Protein AF-A0A6V7JR38-F1 (afdb_monomer)

Radius of gyration: 13.88 Å; Cα contacts (8 Å, |Δi|>4): 12; chains: 1; bounding box: 32×16×36 Å

Mean predicted aligned error: 2.86 Å

Organism: NCBI:txid1563983

pLDDT: mean 96.1, std 5.26, range [72.69, 98.75]

Secondary structure (DSSP, 8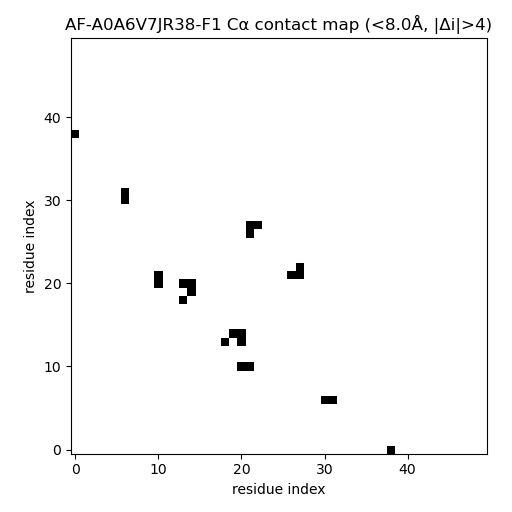-state):
--S---HHHHHHHHHHHSTTSS-SHHHHHHHHHHHHHHHHHHHHHHHHT-

Sequence (50 aa):
LDCEIDIQRTIQRVRSQRSGMVQTEAQYKFVYLAVLHYIETVSQRRQAEQ

InterPro domains:
  IPR000242 Tyrosine-specific protein phosphatase, PTPase domain [PF00102] (4-36)
  IPR000242 Tyrosine-specific protein phosphatase, PTPase domain [PR00700] (5-20)
  IPR000242 Tyrosine-specific protein phosphatase, PTPase domain [PR00700] (21-31)
  IPR000387 Tyrosine-specific protein phosphatases domain [PS50056] (1-29)
  I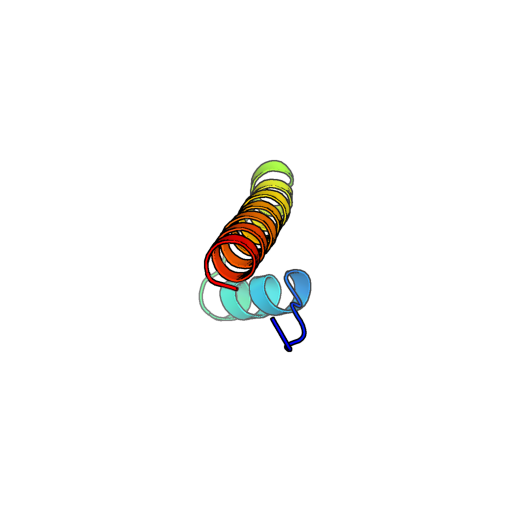PR029021 Protein-tyrosine phosphatase-like [G3DSA:3.90.190.10] (1-50)
  IPR029021 Protein-tyrosine phosphatase-like [SSF52799] (4-42)
  IPR052123 Non-receptor Tyrosine Phosphatase [PTHR46257] (1-50)

Foldseek 3Di:
DPDDDDLPVVQVVVCVVPPPRQPDPVSSVVVVVVVVVVVVVVVVVVVVVD

Nearest PDB structures (foldseek):
  1h3o-assembly2_D  TM=6.627E-01  e=5.446E+00  Homo sapiens

Structure (mmCIF, N/CA/C/O backbone):
data_AF-A0A6V7JR38-F1
#
_entry.id   AF-A0A6V7JR38-F1
#
loop_
_atom_site.group_PDB
_atom_site.id
_atom_site.type_symbol
_atom_site.label_atom_id
_atom_site.label_alt_id
_atom_site.label_comp_id
_atom_site.label_asym_id
_atom_site.label_entity_id
_atom_site.label_seq_id
_atom_site.pdbx_PDB_ins_code
_atom_site.Cartn_x
_atom_site.Cartn_y
_atom_site.Cartn_z
_atom_site.occupancy
_atom_site.B_iso_or_equiv
_atom_site.auth_seq_id
_atom_site.auth_comp_id
_atom_site.auth_asym_id
_atom_site.auth_atom_id
_atom_site.pdbx_PDB_model_num
ATOM 1 N N . LEU A 1 1 ? 2.098 -5.511 -17.116 1.00 72.69 1 LEU A N 1
ATOM 2 C CA . LEU A 1 1 ? 1.145 -6.019 -16.105 1.00 72.69 1 LEU A CA 1
ATOM 3 C C . LEU A 1 1 ? -0.157 -5.452 -16.587 1.00 72.69 1 LEU A C 1
ATOM 5 O O . LEU A 1 1 ? -0.315 -4.243 -16.519 1.00 72.69 1 LEU A O 1
ATOM 9 N N . ASP A 1 2 ? -0.990 -6.287 -17.193 1.00 83.69 2 ASP A N 1
ATOM 10 C CA . ASP A 1 2 ? -2.071 -5.782 -18.044 1.00 83.69 2 ASP A CA 1
ATOM 11 C C . ASP A 1 2 ? -3.394 -6.022 -17.325 1.00 83.69 2 ASP A C 1
ATOM 13 O O . ASP A 1 2 ? -4.303 -6.682 -17.819 1.00 83.69 2 ASP A O 1
ATOM 17 N N . CYS A 1 3 ? -3.445 -5.558 -16.077 1.00 93.94 3 CYS A N 1
ATOM 18 C CA . CYS A 1 3 ? -4.612 -5.660 -15.221 1.00 93.94 3 CYS A CA 1
ATOM 19 C C . CYS A 1 3 ? -4.748 -4.429 -14.325 1.00 93.94 3 CYS A C 1
ATOM 21 O O . CYS A 1 3 ? -3.778 -3.734 -14.020 1.00 93.94 3 CYS A O 1
ATOM 23 N N . GLU A 1 4 ? -5.981 -4.182 -13.898 1.00 95.44 4 GLU A N 1
ATOM 24 C CA . GLU A 1 4 ? -6.311 -3.141 -12.936 1.00 95.44 4 GLU A CA 1
ATOM 25 C C . GLU A 1 4 ? -5.982 -3.600 -11.509 1.00 95.44 4 GLU A C 1
ATOM 27 O O . GLU A 1 4 ? -6.243 -4.745 -11.128 1.00 95.44 4 GLU A O 1
ATOM 32 N N . ILE A 1 5 ? -5.426 -2.692 -10.706 1.00 96.94 5 ILE A N 1
ATOM 33 C CA . ILE A 1 5 ? -5.088 -2.939 -9.304 1.00 96.94 5 ILE A CA 1
ATOM 34 C C . ILE A 1 5 ? -5.894 -1.973 -8.433 1.00 96.94 5 ILE A C 1
ATOM 36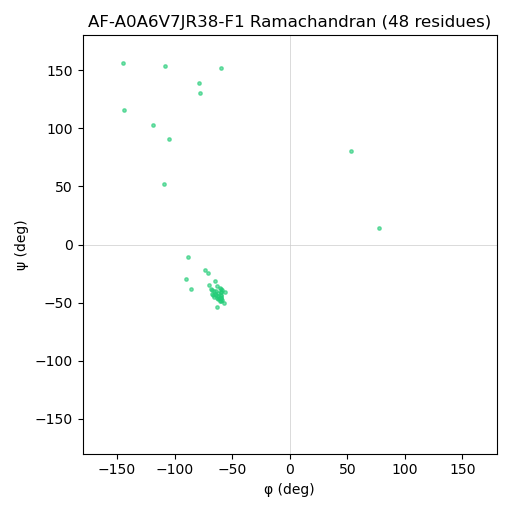 O O . ILE A 1 5 ? -5.535 -0.808 -8.276 1.00 96.94 5 ILE A O 1
ATOM 40 N N . ASP A 1 6 ? -6.957 -2.483 -7.813 1.00 97.94 6 ASP A N 1
ATOM 41 C CA . ASP A 1 6 ? -7.795 -1.735 -6.871 1.00 97.94 6 ASP A CA 1
ATOM 42 C C . ASP A 1 6 ? -7.510 -2.178 -5.425 1.00 97.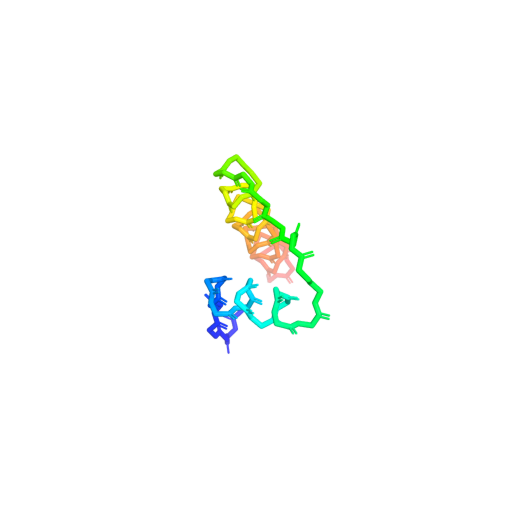94 6 ASP A C 1
ATOM 44 O O . ASP A 1 6 ? -8.094 -3.132 -4.892 1.00 97.94 6 ASP A O 1
ATOM 48 N N . ILE A 1 7 ? -6.566 -1.486 -4.781 1.00 97.94 7 ILE A N 1
ATOM 49 C CA . ILE A 1 7 ? -6.142 -1.774 -3.402 1.00 97.94 7 ILE A CA 1
ATOM 50 C C . ILE A 1 7 ? -7.278 -1.501 -2.405 1.00 97.94 7 ILE A C 1
ATOM 52 O O . ILE A 1 7 ? -7.496 -2.294 -1.484 1.00 97.94 7 ILE A O 1
ATOM 56 N N . GLN A 1 8 ? -8.039 -0.420 -2.596 1.00 98.06 8 GLN A N 1
ATOM 57 C CA . GLN A 1 8 ? -9.108 -0.018 -1.682 1.00 98.06 8 GLN A CA 1
ATOM 58 C C . GLN A 1 8 ? -10.211 -1.077 -1.625 1.00 98.06 8 GLN A C 1
ATOM 60 O O . GLN A 1 8 ? -10.557 -1.562 -0.541 1.00 98.06 8 GLN A O 1
ATOM 65 N N . ARG A 1 9 ? -10.752 -1.466 -2.785 1.00 98.25 9 ARG A N 1
ATOM 66 C CA . ARG A 1 9 ? -11.810 -2.478 -2.874 1.00 98.25 9 ARG A CA 1
ATOM 67 C C . ARG A 1 9 ? -11.326 -3.832 -2.377 1.00 98.25 9 ARG A C 1
ATOM 69 O O . ARG A 1 9 ? -12.085 -4.552 -1.727 1.00 98.25 9 ARG A O 1
ATOM 76 N N . THR A 1 10 ? -10.065 -4.173 -2.629 1.00 98.31 10 THR A N 1
ATOM 77 C CA . THR A 1 10 ? -9.466 -5.411 -2.117 1.00 98.31 10 THR A CA 1
ATOM 78 C C . THR A 1 10 ? -9.425 -5.417 -0.589 1.00 98.31 10 THR A C 1
ATOM 80 O O . THR A 1 10 ? -9.871 -6.382 0.031 1.00 98.31 10 THR A O 1
ATOM 83 N N . ILE A 1 11 ? -8.992 -4.324 0.044 1.00 98.12 11 ILE A N 1
ATOM 84 C CA . ILE A 1 11 ? -8.978 -4.211 1.510 1.00 98.12 11 ILE A CA 1
ATOM 85 C C . ILE A 1 11 ? -10.397 -4.264 2.086 1.00 98.12 11 ILE A C 1
ATOM 87 O O . ILE A 1 11 ? -10.619 -4.943 3.089 1.00 98.12 11 ILE A O 1
ATOM 91 N N . GLN A 1 12 ? -11.378 -3.622 1.443 1.00 98.19 12 GLN A N 1
ATOM 92 C CA . GLN A 1 12 ? -12.786 -3.722 1.848 1.00 98.19 12 GLN A CA 1
ATOM 93 C C . GLN A 1 12 ? -13.298 -5.171 1.804 1.00 98.19 12 GLN A C 1
ATOM 95 O O . GLN A 1 12 ? -13.921 -5.623 2.765 1.00 98.19 12 GLN A O 1
ATOM 100 N N . ARG A 1 13 ? -12.983 -5.923 0.740 1.00 98.31 13 ARG A N 1
ATOM 101 C CA . ARG A 1 13 ? -13.337 -7.350 0.615 1.00 98.31 13 ARG A CA 1
ATOM 102 C C . ARG A 1 13 ? -12.682 -8.214 1.689 1.00 98.31 13 ARG A C 1
ATOM 104 O O . ARG A 1 13 ? -13.320 -9.100 2.243 1.00 98.31 13 ARG A O 1
ATOM 111 N N . VAL A 1 14 ? -11.414 -7.972 2.007 1.00 98.00 14 VAL A N 1
ATOM 112 C CA . VAL A 1 14 ? -10.723 -8.742 3.051 1.00 98.00 14 VAL A CA 1
ATOM 113 C C . VAL A 1 14 ? -11.309 -8.425 4.433 1.00 98.00 14 VAL A C 1
ATOM 115 O O . VAL A 1 14 ? -11.532 -9.335 5.231 1.00 98.00 14 VAL A O 1
ATOM 118 N N . ARG A 1 15 ? -11.662 -7.160 4.698 1.00 98.12 15 ARG A N 1
ATOM 119 C CA . ARG A 1 15 ? -12.339 -6.750 5.940 1.00 98.12 15 ARG A CA 1
ATOM 120 C C . ARG A 1 15 ? -13.736 -7.350 6.099 1.00 98.12 15 ARG A C 1
ATOM 122 O O . ARG A 1 15 ? -14.138 -7.602 7.231 1.00 98.12 15 ARG A O 1
ATOM 129 N N . SER A 1 16 ? -14.462 -7.595 5.003 1.00 98.12 16 SER A N 1
ATOM 130 C CA . SER A 1 16 ? -15.770 -8.259 5.071 1.00 98.12 16 SER A CA 1
ATOM 131 C C . SER A 1 16 ? -15.663 -9.746 5.418 1.00 98.12 16 SER A C 1
ATOM 133 O O . SER A 1 16 ? -16.616 -10.310 5.940 1.00 98.12 16 SER A O 1
ATOM 135 N N . GLN A 1 17 ? -14.522 -10.384 5.136 1.00 98.12 17 GLN A N 1
ATOM 136 C CA . GLN A 1 17 ? -14.258 -11.778 5.514 1.00 98.12 17 GLN A CA 1
ATOM 137 C C . GLN A 1 17 ? -13.705 -11.895 6.938 1.00 98.12 17 GLN A C 1
ATOM 139 O O . GLN A 1 17 ? -14.055 -12.817 7.669 1.00 98.12 17 GLN A O 1
ATOM 144 N N . ARG A 1 18 ? -12.837 -10.961 7.341 1.00 97.50 18 ARG A N 1
ATOM 145 C CA . ARG A 1 18 ? -12.259 -10.899 8.685 1.00 97.50 18 ARG A CA 1
ATOM 146 C C . ARG A 1 18 ? -12.089 -9.446 9.105 1.00 97.50 18 ARG A C 1
ATOM 148 O O . ARG A 1 18 ? -11.292 -8.708 8.524 1.00 97.50 18 ARG A O 1
ATOM 155 N N . SER A 1 19 ? -12.814 -9.046 10.144 1.00 96.38 19 SER A N 1
ATOM 156 C CA . SER A 1 19 ? -12.704 -7.700 10.699 1.00 96.38 19 SER A CA 1
ATOM 157 C C . SER A 1 19 ? -11.281 -7.414 11.195 1.00 96.38 19 SER A C 1
ATOM 159 O O . SER A 1 19 ? -10.521 -8.312 11.562 1.00 96.38 19 SER A O 1
ATOM 161 N N . GLY A 1 20 ? -10.896 -6.137 11.172 1.00 95.50 20 GLY A N 1
ATOM 162 C CA . GLY A 1 20 ? -9.585 -5.706 11.658 1.00 95.50 20 GLY A CA 1
ATOM 163 C C . GLY A 1 20 ? -8.413 -5.974 10.707 1.00 95.50 20 GLY A C 1
ATOM 164 O O . GLY A 1 20 ? -7.269 -5.876 11.137 1.00 95.50 20 GLY A O 1
ATOM 165 N N . MET A 1 21 ? -8.651 -6.290 9.433 1.00 98.00 21 MET A N 1
ATOM 166 C CA . MET A 1 21 ? -7.582 -6.374 8.430 1.00 98.00 21 MET A CA 1
ATOM 167 C C . MET A 1 21 ? -7.157 -4.973 7.958 1.00 98.00 21 MET A C 1
ATOM 169 O O . MET A 1 21 ? -8.009 -4.161 7.589 1.00 98.00 21 MET A O 1
ATOM 173 N N . VAL A 1 22 ? -5.840 -4.712 7.955 1.00 97.56 22 VAL A N 1
ATOM 174 C CA . VAL A 1 22 ? -5.202 -3.422 7.606 1.00 97.56 22 VAL A CA 1
ATOM 175 C C . VAL A 1 22 ? -5.805 -2.272 8.418 1.00 97.56 22 VAL A C 1
ATOM 177 O O . VAL A 1 22 ? -6.693 -1.573 7.946 1.00 97.56 22 VAL A O 1
ATOM 180 N N . GLN A 1 23 ? -5.386 -2.099 9.667 1.00 98.06 23 GLN A N 1
ATOM 181 C CA . GLN A 1 23 ? -6.054 -1.199 10.620 1.00 98.06 23 GLN A CA 1
ATOM 182 C C . GLN A 1 23 ? -5.511 0.225 10.600 1.00 98.06 23 GLN A C 1
ATOM 184 O O . GLN A 1 23 ? -6.247 1.163 10.893 1.00 98.06 23 GLN A O 1
ATOM 189 N N . THR A 1 24 ? -4.231 0.389 10.276 1.00 98.50 24 THR A N 1
ATOM 190 C CA . THR A 1 24 ? -3.553 1.681 10.383 1.00 98.50 24 THR A CA 1
ATOM 191 C C . THR A 1 24 ? -3.277 2.279 9.013 1.00 98.50 24 THR A C 1
ATOM 193 O O . THR A 1 24 ? -3.096 1.568 8.021 1.00 98.50 24 THR A O 1
ATOM 196 N N . GLU A 1 25 ? -3.188 3.606 8.963 1.00 98.38 25 GLU A N 1
ATOM 197 C CA . GLU A 1 25 ? -2.778 4.331 7.758 1.00 98.38 25 GLU A CA 1
ATOM 198 C C . GLU A 1 25 ? -1.403 3.861 7.262 1.00 98.38 25 GLU A C 1
ATOM 200 O O . GLU A 1 25 ? -1.214 3.636 6.069 1.00 98.38 25 GLU A O 1
ATOM 205 N N . ALA A 1 26 ? -0.462 3.618 8.181 1.00 98.62 26 ALA A N 1
ATOM 206 C CA . ALA A 1 26 ? 0.867 3.117 7.845 1.00 98.62 26 ALA A CA 1
ATOM 207 C C . ALA A 1 26 ? 0.817 1.755 7.131 1.00 98.62 26 ALA A C 1
ATOM 209 O O . ALA A 1 26 ? 1.532 1.554 6.151 1.00 98.62 26 ALA A O 1
ATOM 210 N N . GLN A 1 27 ? -0.057 0.838 7.565 1.00 98.62 27 GLN A N 1
ATOM 211 C CA . GLN A 1 27 ? -0.261 -0.445 6.884 1.00 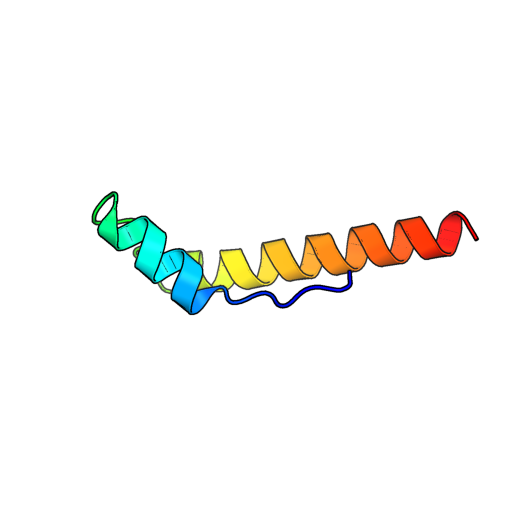98.62 27 GLN A CA 1
ATOM 212 C C . GLN A 1 27 ? -0.909 -0.254 5.510 1.00 98.62 27 GLN A C 1
ATOM 214 O O . GLN A 1 27 ? -0.479 -0.879 4.545 1.00 98.62 27 GLN A O 1
ATOM 219 N N . TYR A 1 28 ? -1.909 0.625 5.401 1.00 98.44 28 TYR A N 1
ATOM 220 C CA . TYR A 1 28 ? -2.549 0.933 4.121 1.00 98.44 28 TYR A 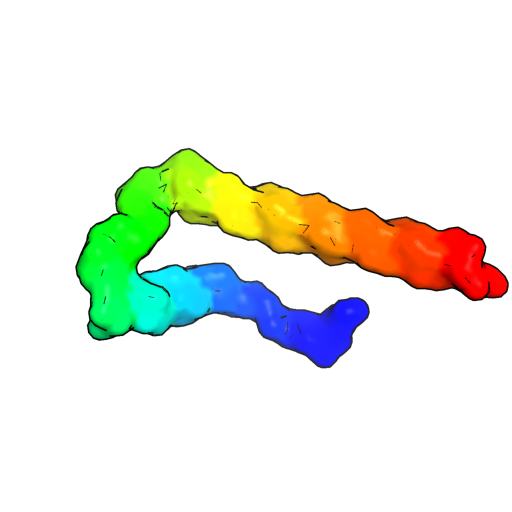CA 1
ATOM 221 C C . TYR A 1 28 ? -1.528 1.485 3.116 1.00 98.44 28 TYR A C 1
ATOM 223 O O . TYR A 1 28 ? -1.404 0.964 2.010 1.00 98.44 28 TYR A O 1
ATOM 231 N N . LYS A 1 29 ? -0.714 2.462 3.533 1.00 98.62 29 LYS A N 1
ATOM 232 C CA . LYS A 1 29 ? 0.387 3.022 2.738 1.00 98.62 29 LYS A CA 1
ATOM 233 C C . LYS A 1 29 ? 1.419 1.961 2.358 1.00 98.62 29 LYS A C 1
ATOM 235 O O . LYS A 1 29 ? 1.875 1.938 1.218 1.00 98.62 29 LYS A O 1
ATOM 240 N N . PHE A 1 30 ? 1.760 1.064 3.282 1.00 98.75 30 PHE A N 1
ATOM 241 C CA . PHE A 1 30 ? 2.692 -0.026 3.011 1.00 98.75 30 PHE A CA 1
ATOM 242 C C . PHE A 1 30 ? 2.208 -0.942 1.880 1.00 98.75 30 PHE A C 1
ATOM 244 O O . PHE A 1 30 ? 3.016 -1.324 1.040 1.00 98.75 30 PHE A O 1
ATOM 251 N N . VAL A 1 31 ? 0.904 -1.238 1.792 1.00 98.56 31 VAL A N 1
ATOM 252 C CA . VAL A 1 31 ? 0.355 -2.042 0.684 1.00 98.56 31 VAL A CA 1
ATOM 253 C C . VAL A 1 31 ? 0.609 -1.368 -0.669 1.00 98.56 31 VAL A C 1
ATOM 255 O O . VAL A 1 31 ? 1.054 -2.040 -1.596 1.00 98.56 31 VAL A O 1
ATOM 258 N N . TYR A 1 32 ? 0.413 -0.049 -0.781 1.00 98.50 32 TYR A N 1
ATOM 259 C CA . TYR A 1 32 ? 0.730 0.688 -2.015 1.00 98.50 32 TYR A CA 1
ATOM 260 C C . TYR A 1 32 ? 2.216 0.607 -2.362 1.00 98.50 32 TYR A C 1
ATOM 262 O O . TYR A 1 32 ? 2.560 0.327 -3.508 1.00 98.50 32 TYR A O 1
ATOM 270 N N . LEU A 1 33 ? 3.094 0.813 -1.376 1.00 98.69 33 LEU A N 1
ATOM 271 C CA . LEU A 1 33 ? 4.543 0.766 -1.585 1.00 98.69 33 LEU A CA 1
ATOM 272 C C . LEU A 1 33 ? 5.016 -0.629 -2.015 1.00 98.69 33 LEU A C 1
ATOM 274 O O . LEU A 1 33 ? 5.811 -0.746 -2.942 1.00 98.69 33 LEU A O 1
ATOM 278 N N . ALA A 1 34 ? 4.505 -1.686 -1.381 1.00 98.62 34 ALA A N 1
ATOM 279 C CA . ALA A 1 34 ? 4.858 -3.063 -1.710 1.00 98.62 34 ALA A CA 1
ATOM 280 C C . ALA A 1 34 ? 4.396 -3.452 -3.124 1.00 98.62 34 ALA A C 1
ATOM 282 O O . ALA A 1 34 ? 5.148 -4.077 -3.872 1.00 98.62 34 ALA A O 1
ATOM 283 N N . VAL A 1 35 ? 3.179 -3.053 -3.507 1.00 98.12 35 VAL A N 1
ATOM 284 C CA . VAL A 1 35 ? 2.648 -3.298 -4.854 1.00 98.12 35 VAL A CA 1
ATOM 285 C C . VAL A 1 35 ? 3.439 -2.522 -5.909 1.00 98.12 35 VAL A C 1
ATOM 287 O O . VAL A 1 35 ? 3.820 -3.111 -6.919 1.00 98.12 35 VAL A O 1
ATOM 290 N N . LEU A 1 36 ? 3.740 -1.240 -5.670 1.00 97.75 36 LEU A N 1
ATOM 291 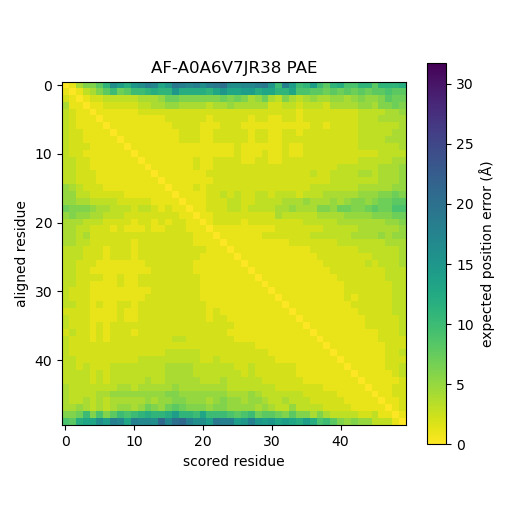C CA . LEU A 1 36 ? 4.576 -0.433 -6.566 1.00 97.75 36 LEU A CA 1
ATOM 292 C C . LEU A 1 36 ? 5.950 -1.081 -6.771 1.00 97.75 36 LEU A C 1
ATOM 294 O O . LEU A 1 36 ? 6.353 -1.319 -7.907 1.00 97.75 36 LEU A O 1
ATOM 298 N N . HIS A 1 37 ? 6.621 -1.450 -5.679 1.00 98.44 37 HIS A N 1
ATOM 299 C CA . HIS A 1 37 ? 7.928 -2.096 -5.736 1.00 98.44 37 HIS A CA 1
ATOM 300 C C . HIS A 1 37 ? 7.898 -3.412 -6.530 1.00 98.44 37 HIS A C 1
ATOM 302 O O . HIS A 1 37 ? 8.810 -3.700 -7.308 1.00 98.44 37 HIS A O 1
ATOM 308 N N . TYR A 1 38 ? 6.836 -4.210 -6.378 1.00 97.56 38 TYR A N 1
ATOM 309 C CA . TYR A 1 38 ? 6.643 -5.420 -7.175 1.00 97.56 38 TYR A CA 1
ATOM 310 C C . TYR A 1 38 ? 6.506 -5.108 -8.672 1.00 97.56 38 TYR A C 1
ATOM 312 O O . TYR A 1 38 ? 7.170 -5.747 -9.489 1.00 97.56 38 TYR A O 1
ATOM 320 N N . ILE A 1 39 ? 5.685 -4.116 -9.035 1.00 96.94 39 ILE A N 1
ATOM 321 C CA . ILE A 1 39 ? 5.493 -3.693 -10.431 1.00 96.94 39 ILE A CA 1
ATOM 322 C C . ILE A 1 39 ? 6.823 -3.253 -11.044 1.00 96.94 39 ILE A C 1
ATOM 324 O O . ILE A 1 39 ? 7.163 -3.699 -12.141 1.00 96.94 39 ILE A O 1
ATOM 328 N N . GLU A 1 40 ? 7.584 -2.416 -10.340 1.00 96.94 40 GLU A N 1
ATOM 329 C CA . GLU A 1 40 ? 8.896 -1.936 -10.782 1.00 96.94 40 GLU A CA 1
ATOM 330 C C . GLU A 1 40 ? 9.868 -3.099 -10.978 1.00 96.94 40 GLU A C 1
ATOM 332 O O . GLU A 1 40 ? 10.461 -3.237 -12.046 1.00 96.94 40 GLU A O 1
ATOM 337 N N . THR A 1 41 ? 9.957 -3.992 -9.990 1.00 97.38 41 THR A N 1
ATOM 338 C CA . THR A 1 41 ? 10.846 -5.159 -10.030 1.00 97.38 41 THR A CA 1
ATOM 339 C C . THR A 1 41 ? 10.522 -6.075 -11.210 1.00 97.38 41 THR A C 1
ATOM 341 O O . THR A 1 41 ? 11.419 -6.513 -11.929 1.00 97.38 41 THR A O 1
ATOM 344 N N . VAL A 1 42 ? 9.240 -6.373 -11.439 1.00 96.06 42 VAL A N 1
ATOM 345 C CA . VAL A 1 42 ? 8.808 -7.223 -12.559 1.00 96.06 42 VAL A CA 1
ATOM 346 C C . VAL A 1 42 ? 9.057 -6.536 -13.897 1.00 96.06 42 VAL A C 1
ATOM 348 O O . VAL A 1 42 ? 9.469 -7.195 -14.849 1.00 96.06 42 VAL A O 1
ATOM 351 N N . SER A 1 43 ? 8.830 -5.226 -13.982 1.00 94.81 43 SER A N 1
ATOM 352 C CA . SER A 1 43 ? 9.044 -4.462 -15.213 1.00 94.81 43 SER A CA 1
ATOM 353 C C . SER A 1 43 ? 10.525 -4.405 -15.586 1.00 94.81 43 SER A C 1
ATOM 355 O O . SER A 1 43 ? 10.864 -4.665 -16.737 1.00 94.81 43 SER A O 1
ATOM 357 N N . GLN A 1 44 ? 11.406 -4.166 -14.611 1.00 96.56 44 GLN A N 1
ATOM 358 C CA . GLN A 1 44 ? 12.859 -4.180 -14.807 1.00 96.56 44 GLN A CA 1
ATOM 359 C C . GLN A 1 44 ? 13.360 -5.558 -15.251 1.00 96.56 44 GLN A C 1
ATOM 361 O O . GLN A 1 44 ? 14.135 -5.650 -16.197 1.00 96.56 44 GLN A O 1
ATOM 366 N N . ARG A 1 45 ? 12.884 -6.641 -14.619 1.00 96.38 45 ARG A N 1
ATOM 367 C CA . ARG A 1 45 ? 13.239 -8.010 -15.033 1.00 96.38 45 ARG A CA 1
ATOM 368 C C . ARG A 1 45 ? 12.820 -8.297 -16.473 1.00 96.38 45 ARG A C 1
ATOM 370 O O . ARG A 1 45 ? 13.635 -8.773 -17.247 1.00 96.38 45 ARG A O 1
ATOM 377 N N . ARG A 1 46 ? 11.590 -7.930 -16.851 1.00 94.19 46 ARG A N 1
ATOM 378 C CA . ARG A 1 46 ? 11.097 -8.095 -18.229 1.00 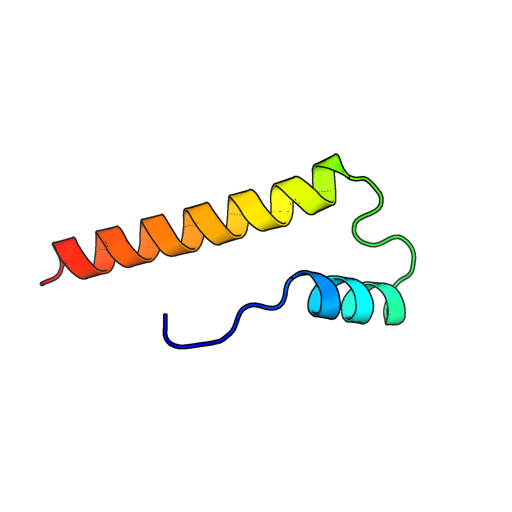94.19 46 ARG A CA 1
ATOM 379 C C . ARG A 1 46 ? 11.920 -7.316 -19.251 1.00 94.19 46 ARG A C 1
ATOM 381 O O . ARG A 1 46 ? 12.093 -7.802 -20.356 1.00 94.19 46 ARG A O 1
ATOM 388 N N . GLN A 1 47 ? 12.387 -6.117 -18.903 1.00 94.44 47 GLN A N 1
ATOM 389 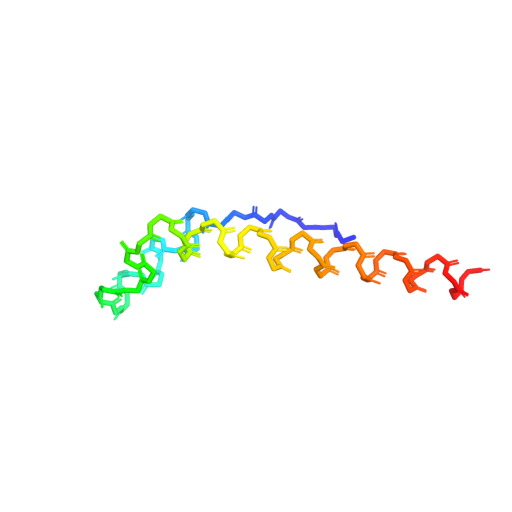C CA . GLN A 1 47 ? 13.252 -5.318 -19.776 1.00 94.44 47 GLN A CA 1
ATOM 390 C C . GLN A 1 47 ? 14.649 -5.926 -19.924 1.00 94.44 47 GLN A C 1
ATOM 392 O O . GLN A 1 47 ? 15.224 -5.828 -20.994 1.00 94.44 47 GLN A O 1
ATOM 397 N N . ALA A 1 48 ? 15.192 -6.545 -18.873 1.00 95.94 48 ALA A N 1
ATOM 398 C CA . ALA A 1 48 ? 16.503 -7.194 -18.920 1.00 95.94 48 ALA A CA 1
ATOM 399 C C . ALA A 1 48 ? 16.505 -8.526 -19.698 1.00 95.94 48 ALA A C 1
ATOM 401 O O . ALA A 1 48 ? 17.563 -8.988 -20.114 1.00 95.94 48 ALA A O 1
ATOM 402 N N . GLU A 1 49 ? 15.339 -9.157 -19.849 1.00 92.38 49 GLU A N 1
ATOM 403 C CA . GLU A 1 49 ? 15.143 -10.399 -20.611 1.00 92.38 49 GLU A CA 1
ATOM 404 C C . GLU A 1 49 ? 14.846 -10.161 -22.107 1.00 92.38 49 GLU A C 1
ATOM 406 O O . GLU A 1 49 ? 14.840 -11.125 -22.874 1.00 92.38 49 GLU A O 1
ATOM 411 N N . GLN A 1 50 ? 14.574 -8.913 -22.509 1.00 73.62 50 GLN A N 1
ATOM 412 C CA . GLN A 1 50 ? 14.369 -8.492 -23.905 1.00 73.62 50 GLN A CA 1
ATOM 413 C C . GLN A 1 50 ? 15.690 -8.093 -24.561 1.00 73.62 50 GLN A C 1
ATOM 415 O O . GLN A 1 50 ? 15.851 -8.433 -25.755 1.00 73.62 50 GLN A O 1
#

Solvent-accessible surface area (backbone atoms only — not comparable to full-atom values): 3115 Å² total; per-residue (Å²): 130,97,70,88,84,61,66,69,65,50,49,53,55,49,30,75,77,41,75,81,53,74,81,45,68,68,53,53,53,46,54,55,54,54,52,50,52,49,52,52,53,54,49,53,52,56,59,75,74,106